Protein AF-A0A0N0L5R6-F1 (afdb_monomer)

Solvent-accessible surface area (backbone atoms only — not comparable to full-atom values): 7805 Å² total; per-residue (Å²): 129,92,75,72,92,75,82,74,52,64,82,76,33,47,25,49,58,90,38,44,67,58,47,41,55,60,27,52,76,40,97,69,61,37,75,35,34,42,33,38,37,30,50,44,77,46,65,34,54,93,81,33,62,54,41,16,40,40,29,38,55,62,61,80,62,42,66,30,92,91,40,70,44,29,24,38,35,50,44,45,38,41,30,30,61,48,61,73,57,50,65,96,65,53,71,68,39,45,31,41,38,46,47,58,28,28,39,60,84,64,48,78,43,72,52,92,57,94,65,82,37,57,30,32,44,37,37,42,36,39,32,65,56,91,54,57,83,36,51,43,77,112

pLDDT: mean 91.67, std 10.87, range [41.53, 98.44]

Nearest PDB structures (foldseek):
  3pgz-assembly1_A  TM=4.678E-01  e=4.672E-02  Bartonella henselae
  3udg-assembly2_C  TM=4.180E-01  e=5.982E-02  Deinococcus radiodurans R1 = ATCC 13939 = DSM 20539
  8uzt-assembly1_B  TM=4.530E-01  e=1.336E-01  Homo sapiens
  7c1o-assembly1_A  TM=5.760E-01  e=7.436E+00  Aquifex aeolicus VF5
  3r9w-assembly1_A  TM=5.857E-01  e=7.911E+00  Aquifex aeolicus

Foldseek 3Di:
DPPDDDDQPLLLAEEEPVCVVVVLVSQAP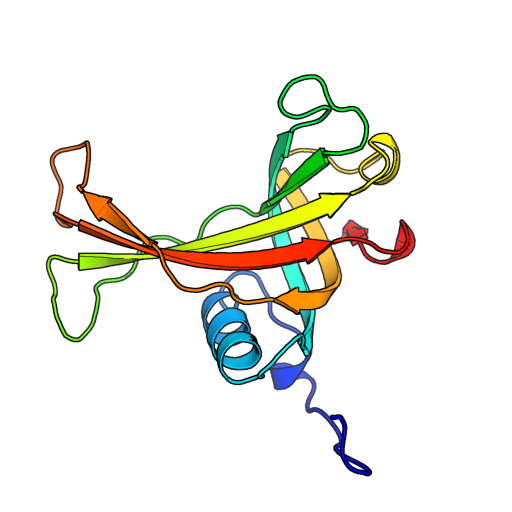DPFWDWHKYKAFWADWDACVVVNRQWIKTKGDKDDWDADPVHRLETEIEIEIETGGHSCLCPVPDGGFMKMATDIKHKDQWDKDADPDDDSHGIYGYTYIYDYDPDSVRMDTD

Secondary structure (DSSP, 8-state):
---S-----HHHHEE-GGGHHHHHHHHHTSSS-EEEEEEEEEEEEE-SGGG-TT-EEEEEPPPPPEEETTEEEEEEEEEEEEEESSGGGGTT--TT-EEEEEEEEE-PPPEEEE-SSSSS-SEEEEEEEEEE-SSGGGEEE-

Sequence (142 aa):
MFERNTTVAWNQFYFDHARQMAAHYTVSHCTNQYPIAIQGRVGKITRAIKDDPTRNVLNLQKLKASANPNEATDGISLEVSVWAAKANWFDGVNEGDEVVVFGLWKAPAPTQTKSTKEGYFKTYTNRRLNLTLAVKSQITKV

Radius of gyration: 15.82 Å; Cα contacts (8 Å, |Δi|>4): 302; chains: 1; bounding b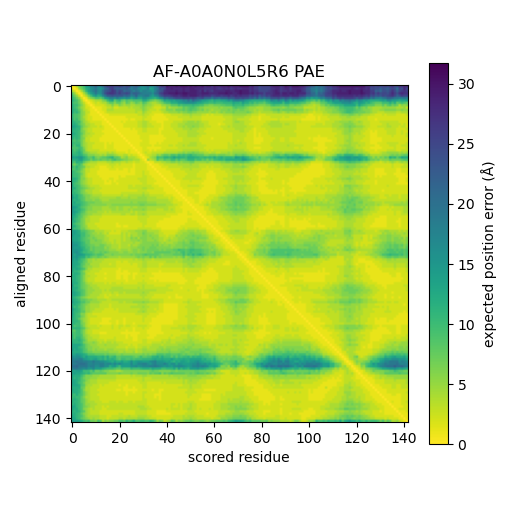ox: 43×33×40 Å

Mean predicted aligned error: 4.84 Å

Structure (mmCIF, N/CA/C/O backbone):
data_AF-A0A0N0L5R6-F1
#
_entry.id   AF-A0A0N0L5R6-F1
#
loop_
_atom_site.group_PDB
_atom_site.id
_atom_site.type_symbol
_atom_site.label_atom_id
_atom_site.label_alt_id
_atom_site.label_comp_id
_atom_site.label_asym_id
_atom_site.label_entity_id
_atom_site.label_seq_id
_atom_site.pdbx_PDB_ins_code
_atom_site.Cartn_x
_atom_site.Cartn_y
_atom_site.Cartn_z
_atom_site.occupancy
_atom_site.B_iso_or_equiv
_atom_site.auth_seq_id
_atom_site.auth_comp_id
_atom_site.auth_asym_id
_atom_site.auth_atom_id
_atom_site.pdbx_PDB_model_num
ATOM 1 N N . MET A 1 1 ? -18.990 -2.471 -12.118 1.00 42.09 1 MET A N 1
ATOM 2 C CA . MET A 1 1 ? -20.127 -3.387 -11.908 1.00 42.09 1 MET A CA 1
ATOM 3 C C . MET A 1 1 ? -19.547 -4.787 -12.025 1.00 42.09 1 MET A C 1
ATOM 5 O O . MET A 1 1 ? -18.888 -5.031 -13.024 1.00 42.09 1 MET A O 1
ATOM 9 N N . PHE A 1 2 ? -19.656 -5.650 -11.007 1.00 44.91 2 PHE A N 1
ATOM 10 C CA . PHE A 1 2 ? -19.351 -7.076 -11.197 1.00 44.91 2 PHE A CA 1
ATOM 11 C C . PHE A 1 2 ? -20.523 -7.670 -11.968 1.00 44.91 2 PHE A C 1
ATOM 13 O O . PHE A 1 2 ? -21.500 -8.128 -11.381 1.00 44.91 2 PHE A O 1
ATOM 20 N N . GLU A 1 3 ? -20.489 -7.541 -13.288 1.00 41.78 3 GLU A N 1
ATOM 21 C CA . GLU A 1 3 ? -21.448 -8.218 -14.147 1.00 41.78 3 GLU A CA 1
ATOM 22 C C . GLU A 1 3 ? -21.100 -9.711 -14.168 1.00 41.78 3 GLU A C 1
ATOM 24 O O . GLU A 1 3 ? -20.103 -10.106 -14.752 1.00 41.78 3 GLU A O 1
ATOM 29 N N . ARG A 1 4 ? -21.939 -10.516 -13.498 1.00 41.53 4 ARG A N 1
ATOM 30 C CA . ARG A 1 4 ? -22.161 -11.963 -13.702 1.00 41.53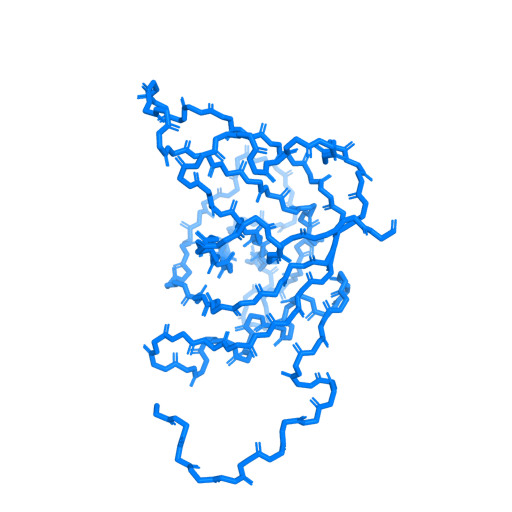 4 ARG A CA 1
ATOM 31 C C . ARG A 1 4 ? -20.920 -12.888 -13.702 1.00 41.53 4 ARG A C 1
ATOM 33 O O . ARG A 1 4 ? -20.141 -12.919 -14.642 1.00 41.53 4 ARG A O 1
ATOM 40 N N . ASN A 1 5 ? -20.847 -13.782 -12.708 1.00 51.25 5 ASN A N 1
ATOM 41 C CA . ASN A 1 5 ? -20.092 -15.053 -12.751 1.00 51.25 5 ASN A CA 1
ATOM 42 C C . ASN A 1 5 ? -18.622 -14.991 -13.220 1.00 51.25 5 ASN A C 1
ATOM 44 O O . ASN A 1 5 ? -18.116 -15.932 -13.829 1.00 51.25 5 ASN A O 1
ATOM 48 N N . THR A 1 6 ? -17.900 -13.914 -12.924 1.00 61.00 6 THR A N 1
ATOM 49 C CA . THR A 1 6 ? -16.471 -13.850 -13.239 1.00 61.00 6 THR A CA 1
ATOM 50 C C . THR A 1 6 ? -15.672 -14.532 -12.129 1.00 61.00 6 THR A C 1
ATOM 52 O O . THR A 1 6 ? -15.456 -13.957 -11.063 1.00 61.00 6 THR A O 1
ATOM 55 N N . THR A 1 7 ? -15.235 -15.771 -12.357 1.00 70.94 7 THR A N 1
ATOM 56 C CA . THR A 1 7 ? -14.193 -16.395 -11.532 1.00 70.94 7 THR A CA 1
ATOM 57 C C . THR A 1 7 ? -12.913 -15.583 -11.706 1.00 70.94 7 THR A C 1
ATOM 59 O O . THR A 1 7 ? -12.319 -15.586 -12.782 1.00 70.94 7 THR A O 1
ATOM 62 N N . VAL A 1 8 ? -12.493 -14.859 -10.668 1.00 74.00 8 VAL A N 1
ATOM 63 C CA . VAL A 1 8 ? -11.213 -14.140 -10.678 1.00 74.00 8 VAL A CA 1
ATOM 64 C C . VAL A 1 8 ? -10.117 -15.145 -10.355 1.00 74.00 8 VAL A C 1
ATOM 66 O O . VAL A 1 8 ? -10.123 -15.756 -9.286 1.00 74.00 8 VAL A O 1
ATOM 69 N N . ALA A 1 9 ? -9.181 -15.343 -11.282 1.00 83.62 9 ALA A N 1
ATOM 70 C CA . ALA A 1 9 ? -8.043 -16.218 -11.038 1.00 83.62 9 ALA A CA 1
ATOM 71 C C . ALA A 1 9 ? -7.204 -15.685 -9.864 1.00 83.62 9 ALA A C 1
ATOM 73 O O . ALA A 1 9 ? -7.082 -14.474 -9.671 1.00 83.62 9 ALA A O 1
ATOM 74 N N . TRP A 1 10 ? -6.582 -16.579 -9.088 1.00 85.62 10 TRP A N 1
ATOM 75 C CA . TRP A 1 10 ? -5.813 -16.184 -7.898 1.00 85.62 10 TRP A CA 1
ATOM 76 C C . TRP A 1 10 ? -4.741 -15.132 -8.210 1.00 85.62 10 TRP A C 1
ATOM 78 O O . TRP A 1 10 ? -4.575 -14.165 -7.475 1.00 85.62 10 TRP A O 1
ATOM 88 N N . ASN A 1 11 ? -4.069 -15.255 -9.355 1.00 85.38 11 ASN A N 1
ATOM 89 C CA . ASN A 1 11 ? -3.050 -14.310 -9.813 1.00 85.38 11 ASN A CA 1
ATOM 90 C C . ASN A 1 11 ? -3.598 -12.926 -10.226 1.00 85.38 11 ASN A C 1
ATOM 92 O O . ASN A 1 11 ? -2.796 -12.013 -10.414 1.00 85.38 11 ASN A O 1
ATOM 96 N N . GLN A 1 12 ? -4.913 -12.775 -10.383 1.00 85.69 12 GLN A N 1
ATOM 97 C CA . GLN A 1 12 ? -5.614 -11.515 -10.653 1.00 85.69 12 GLN A CA 1
ATOM 98 C C . GLN A 1 12 ? -6.278 -10.936 -9.394 1.00 85.69 12 GLN A C 1
ATOM 100 O O . GLN A 1 12 ? -6.719 -9.787 -9.409 1.00 85.69 12 GLN A O 1
ATOM 105 N N . PHE A 1 13 ? -6.346 -11.722 -8.316 1.00 92.81 13 PHE A N 1
ATOM 106 C CA . PHE A 1 13 ? -6.883 -11.313 -7.021 1.00 92.81 13 PHE A CA 1
ATOM 107 C C . PHE A 1 13 ? -5.782 -10.990 -6.007 1.00 92.81 13 PHE A C 1
ATOM 109 O O . PHE A 1 13 ? -5.883 -9.995 -5.300 1.00 92.81 13 PHE A O 1
ATOM 116 N N . TYR A 1 14 ? -4.735 -11.810 -5.928 1.00 96.56 14 TYR A N 1
ATOM 117 C CA . TYR A 1 14 ? -3.660 -11.695 -4.949 1.00 96.56 14 TYR A CA 1
ATOM 118 C C . TYR A 1 14 ? -2.337 -11.291 -5.614 1.00 96.56 14 TYR A C 1
ATOM 120 O O . TYR A 1 14 ? -1.901 -11.876 -6.616 1.00 96.56 14 TYR A O 1
ATOM 128 N N . PHE A 1 15 ? -1.682 -10.294 -5.020 1.00 97.31 15 PHE A N 1
ATOM 129 C CA . PHE A 1 15 ? -0.427 -9.726 -5.496 1.00 97.31 15 PHE A CA 1
ATOM 130 C C . PHE A 1 15 ? 0.576 -9.623 -4.350 1.00 97.31 15 PHE A C 1
ATOM 132 O O . PHE A 1 15 ? 0.359 -8.887 -3.389 1.00 97.31 15 PHE A O 1
ATOM 139 N N . ASP A 1 16 ? 1.691 -10.339 -4.473 1.00 95.69 16 ASP A N 1
ATOM 140 C CA . ASP A 1 16 ? 2.851 -10.165 -3.602 1.00 95.69 16 ASP A CA 1
ATOM 141 C C . ASP A 1 16 ? 3.541 -8.804 -3.819 1.00 95.69 16 ASP A C 1
ATOM 143 O O . ASP A 1 16 ? 3.169 -8.022 -4.703 1.00 95.69 16 ASP A O 1
ATOM 147 N N . HIS A 1 17 ? 4.577 -8.525 -3.022 1.00 93.31 17 HIS A N 1
ATOM 148 C CA . HIS A 1 17 ? 5.323 -7.272 -3.102 1.00 93.31 17 HIS A CA 1
ATOM 149 C C . HIS A 1 17 ? 5.861 -6.989 -4.516 1.00 93.31 17 HIS A C 1
ATOM 151 O O . HIS A 1 17 ? 5.670 -5.888 -5.030 1.00 93.31 17 HIS A O 1
ATOM 157 N N . ALA A 1 18 ? 6.467 -7.978 -5.181 1.00 93.19 18 ALA A N 1
ATOM 158 C CA . ALA A 1 18 ? 7.046 -7.808 -6.515 1.00 93.19 18 ALA A CA 1
ATOM 159 C C . ALA A 1 18 ? 5.975 -7.544 -7.586 1.00 93.19 18 ALA A C 1
ATOM 161 O O . ALA A 1 18 ? 6.236 -6.877 -8.590 1.00 93.19 18 ALA A O 1
ATOM 162 N N . ARG A 1 19 ? 4.749 -8.025 -7.362 1.00 95.12 19 ARG A N 1
ATOM 163 C CA . ARG A 1 19 ? 3.617 -7.890 -8.285 1.00 95.12 19 ARG A CA 1
ATOM 164 C C . ARG A 1 19 ? 2.723 -6.678 -8.002 1.00 95.12 19 ARG A C 1
ATOM 166 O O . ARG A 1 19 ? 1.717 -6.504 -8.691 1.00 95.12 19 ARG A O 1
ATOM 173 N N . GLN A 1 20 ? 3.092 -5.779 -7.086 1.00 95.12 20 GLN A N 1
ATOM 174 C CA . GLN A 1 20 ? 2.302 -4.573 -6.786 1.00 95.12 20 GLN A CA 1
ATOM 175 C C . GLN A 1 20 ? 2.093 -3.656 -8.007 1.00 95.12 20 GLN A C 1
ATOM 177 O O . GLN A 1 20 ? 1.043 -3.027 -8.132 1.00 95.12 20 GLN A O 1
ATOM 182 N N . MET A 1 21 ? 3.028 -3.609 -8.964 1.00 94.62 21 MET A N 1
ATOM 183 C CA . MET A 1 21 ? 2.810 -2.851 -10.207 1.00 94.62 21 MET A CA 1
ATOM 184 C C . MET A 1 21 ? 1.728 -3.485 -11.101 1.00 94.62 21 MET A C 1
ATOM 186 O O . MET A 1 21 ? 0.939 -2.769 -11.720 1.00 94.62 21 MET A O 1
ATOM 190 N N . ALA A 1 22 ? 1.634 -4.818 -11.125 1.00 94.38 22 ALA A N 1
ATOM 191 C CA . ALA A 1 22 ? 0.546 -5.524 -11.803 1.00 94.38 22 ALA A CA 1
ATOM 192 C C . ALA A 1 22 ? -0.797 -5.322 -11.077 1.00 94.38 22 ALA A C 1
ATOM 194 O O . ALA A 1 22 ? -1.832 -5.175 -11.730 1.00 94.38 22 ALA A O 1
ATOM 195 N N . ALA A 1 23 ? -0.775 -5.228 -9.742 1.00 95.75 23 ALA A N 1
ATOM 196 C CA . ALA A 1 23 ? -1.942 -4.834 -8.955 1.00 95.75 23 ALA A CA 1
ATOM 197 C C . ALA A 1 23 ? -2.433 -3.441 -9.374 1.00 95.75 23 ALA A C 1
ATOM 199 O O . ALA A 1 23 ? -3.615 -3.263 -9.659 1.00 95.75 23 ALA A O 1
ATOM 200 N N . HIS A 1 24 ? -1.519 -2.468 -9.502 1.00 95.62 24 HIS A N 1
ATOM 201 C CA . HIS A 1 24 ? -1.869 -1.122 -9.957 1.00 95.62 24 HIS A CA 1
ATOM 202 C C . HIS A 1 24 ? -2.502 -1.150 -11.345 1.00 95.62 24 HIS A C 1
ATOM 204 O O . HIS A 1 24 ? -3.551 -0.545 -11.534 1.00 95.62 24 HIS A O 1
ATOM 210 N N . TYR A 1 25 ? -1.889 -1.858 -12.301 1.00 93.25 25 TYR A N 1
ATOM 211 C CA . TYR A 1 25 ? -2.452 -2.017 -13.643 1.00 93.25 25 TYR A CA 1
ATOM 212 C C . TYR A 1 25 ? -3.879 -2.581 -13.584 1.00 93.25 25 TYR A C 1
ATOM 214 O O . TYR A 1 25 ? -4.784 -2.021 -14.190 1.00 93.25 25 TYR A O 1
ATOM 222 N N . THR A 1 26 ? -4.111 -3.629 -12.794 1.00 92.50 26 THR A N 1
ATOM 223 C CA . THR A 1 26 ? -5.441 -4.246 -12.654 1.00 92.50 26 THR A CA 1
ATOM 224 C C . THR A 1 26 ? -6.476 -3.253 -12.112 1.00 92.50 26 THR A C 1
ATOM 226 O O . THR A 1 26 ? -7.558 -3.100 -12.677 1.00 92.50 26 THR A O 1
ATOM 229 N N . VAL A 1 27 ? -6.134 -2.520 -11.048 1.00 94.56 27 VAL A N 1
ATOM 230 C CA . VAL A 1 27 ? -7.047 -1.556 -10.414 1.00 94.56 27 VAL A CA 1
ATOM 231 C C . VAL A 1 27 ? -7.280 -0.327 -11.299 1.00 94.56 27 VAL A C 1
ATOM 233 O O . VAL A 1 27 ? -8.400 0.173 -11.348 1.00 94.56 27 VAL A O 1
ATOM 236 N N . SER A 1 28 ? -6.264 0.159 -12.022 1.00 93.69 28 SER A N 1
ATOM 237 C CA . SER A 1 28 ? -6.371 1.369 -12.853 1.00 93.69 28 SER A CA 1
ATOM 238 C C . SER A 1 28 ? -7.249 1.197 -14.090 1.00 93.69 28 SER A C 1
ATOM 240 O O . SER A 1 28 ? -7.698 2.190 -14.651 1.00 93.69 28 SER A O 1
ATOM 242 N N . HIS A 1 29 ? -7.493 -0.042 -14.521 1.00 90.25 29 HIS A N 1
ATOM 243 C CA . HIS A 1 29 ? -8.412 -0.347 -15.624 1.00 90.25 29 HIS A CA 1
ATOM 244 C C . HIS A 1 29 ? -9.865 -0.515 -15.151 1.00 90.25 29 HIS A C 1
ATOM 246 O O . HIS A 1 29 ? -10.752 -0.787 -15.956 1.00 90.25 29 HIS A O 1
ATOM 252 N N . CYS A 1 30 ? -10.130 -0.325 -13.855 1.00 85.38 30 CYS A N 1
ATOM 253 C CA . CYS A 1 30 ? -11.472 -0.332 -13.287 1.00 85.38 30 CYS A CA 1
ATOM 254 C C . CYS A 1 30 ? -11.944 1.100 -13.009 1.00 85.38 30 CYS A C 1
ATOM 256 O O . CYS A 1 30 ? -11.217 1.906 -12.438 1.00 85.38 30 CYS A O 1
ATOM 258 N N . THR A 1 31 ? -13.198 1.412 -13.346 1.00 76.88 31 THR A N 1
ATOM 259 C CA . THR A 1 31 ? -13.738 2.785 -13.272 1.00 76.88 31 THR A CA 1
ATOM 260 C C . THR A 1 31 ? -13.805 3.349 -11.848 1.00 76.88 31 THR A C 1
ATOM 262 O O . THR A 1 31 ? -13.724 4.557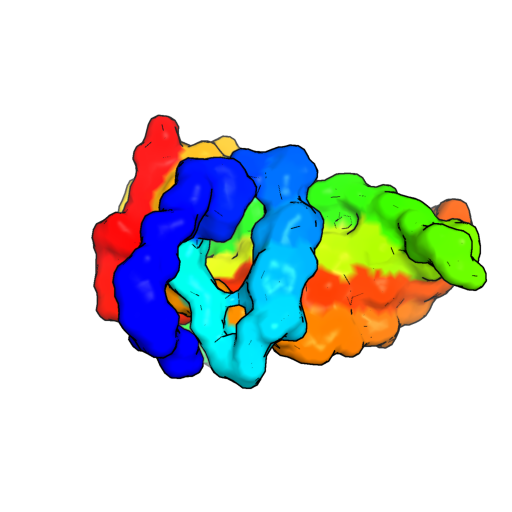 -11.666 1.00 76.88 31 THR A O 1
ATOM 265 N N . ASN A 1 32 ? -13.960 2.486 -10.835 1.00 83.81 32 ASN A N 1
ATOM 266 C CA . ASN A 1 32 ? -14.203 2.903 -9.451 1.00 83.81 32 ASN A CA 1
ATOM 267 C C . ASN A 1 32 ? -13.216 2.271 -8.466 1.00 83.81 32 ASN A C 1
ATOM 269 O O . ASN A 1 32 ? -12.297 2.928 -7.986 1.00 83.81 32 ASN A O 1
ATOM 273 N N . GLN A 1 33 ? -13.466 1.016 -8.094 1.00 90.69 33 GLN A N 1
ATOM 274 C CA . GLN A 1 33 ? -12.688 0.263 -7.114 1.00 90.69 33 GLN A CA 1
ATOM 275 C C . GLN A 1 33 ? -12.629 -1.198 -7.551 1.00 90.69 33 GLN A C 1
ATOM 277 O O . GLN A 1 33 ? -13.558 -1.667 -8.215 1.00 90.69 33 GLN A O 1
ATOM 282 N N . TYR A 1 34 ? -11.581 -1.914 -7.150 1.00 92.19 34 TYR A N 1
ATOM 283 C CA . TYR A 1 34 ? -11.409 -3.323 -7.491 1.00 92.19 34 TYR A CA 1
ATOM 284 C C . TYR A 1 34 ? -10.972 -4.151 -6.262 1.00 92.19 34 TYR A C 1
ATOM 286 O O . TYR A 1 34 ? -10.067 -3.718 -5.541 1.00 92.19 34 TYR A O 1
ATOM 294 N N . PRO A 1 35 ? -11.632 -5.291 -5.966 1.00 93.50 35 PRO A N 1
ATOM 295 C CA . PRO A 1 35 ? -11.358 -6.137 -4.818 1.00 93.50 35 PRO A CA 1
ATOM 296 C C . PRO A 1 35 ? -10.137 -7.009 -5.089 1.00 93.50 35 PRO A C 1
ATOM 298 O O . PRO A 1 35 ? -10.203 -7.953 -5.872 1.00 93.50 35 PRO A O 1
ATOM 301 N N . ILE A 1 36 ? -9.031 -6.698 -4.421 1.00 96.31 36 ILE A N 1
ATOM 302 C CA . ILE A 1 36 ? -7.791 -7.478 -4.490 1.00 96.31 36 ILE A CA 1
ATOM 303 C C . ILE A 1 36 ? -7.149 -7.564 -3.109 1.00 96.31 36 ILE A C 1
ATOM 305 O O . ILE A 1 36 ? -7.428 -6.754 -2.218 1.00 96.31 36 ILE A O 1
ATOM 309 N N . ALA A 1 37 ? -6.271 -8.545 -2.950 1.00 97.69 37 ALA A N 1
ATOM 310 C CA . ALA A 1 37 ? -5.359 -8.675 -1.833 1.00 97.69 37 ALA A CA 1
ATOM 311 C C . ALA A 1 37 ? -3.948 -8.265 -2.273 1.00 97.69 37 ALA A C 1
ATOM 313 O O . ALA A 1 37 ? -3.434 -8.749 -3.282 1.00 97.69 37 ALA A O 1
ATOM 314 N N . ILE A 1 38 ? -3.318 -7.378 -1.509 1.00 98.25 38 ILE A N 1
ATOM 315 C CA . ILE A 1 38 ? -1.930 -6.970 -1.716 1.00 98.25 38 ILE A CA 1
ATOM 316 C C . ILE A 1 38 ? -1.130 -7.362 -0.483 1.00 98.25 38 ILE A C 1
ATOM 318 O O . ILE A 1 38 ? -1.456 -6.943 0.628 1.00 98.25 38 ILE A O 1
ATOM 322 N N . GLN A 1 39 ? -0.073 -8.138 -0.690 1.00 98.00 39 GLN A N 1
ATOM 323 C CA . GLN A 1 39 ? 0.943 -8.385 0.318 1.00 98.00 39 GLN A CA 1
ATOM 324 C C . GLN A 1 39 ? 2.083 -7.379 0.178 1.00 98.00 39 GLN A C 1
ATOM 326 O O . GLN A 1 39 ? 2.469 -6.960 -0.920 1.00 98.00 39 GLN A O 1
ATOM 331 N N . GLY A 1 40 ? 2.654 -6.998 1.309 1.00 97.56 40 GLY A N 1
ATOM 332 C CA . GLY A 1 40 ? 3.917 -6.290 1.325 1.00 97.56 40 GLY A CA 1
ATOM 333 C C . GLY A 1 40 ? 4.393 -5.989 2.728 1.00 97.56 40 GLY A C 1
ATOM 334 O O . GLY A 1 40 ? 3.678 -6.153 3.715 1.00 97.56 40 GLY A O 1
ATOM 335 N N . ARG A 1 41 ? 5.632 -5.518 2.796 1.00 98.12 41 ARG A N 1
ATOM 336 C CA . ARG A 1 41 ? 6.240 -5.092 4.046 1.00 98.12 41 ARG A CA 1
ATOM 337 C C . ARG A 1 41 ? 5.789 -3.682 4.398 1.00 98.12 41 ARG A C 1
ATOM 339 O O . ARG A 1 41 ? 5.747 -2.816 3.526 1.00 98.12 41 ARG A O 1
ATOM 346 N N . VAL A 1 42 ? 5.484 -3.430 5.662 1.00 98.31 42 VAL A N 1
ATOM 347 C CA . VAL A 1 42 ? 5.136 -2.102 6.164 1.00 98.31 42 VAL A CA 1
ATOM 348 C C . VAL A 1 42 ? 6.363 -1.201 6.084 1.00 98.31 42 VAL A C 1
ATOM 350 O O . VAL A 1 42 ? 7.427 -1.524 6.609 1.00 98.31 42 VAL A O 1
ATOM 353 N N . GLY A 1 43 ? 6.223 -0.071 5.399 1.00 98.06 43 GLY A N 1
ATOM 354 C CA . GLY A 1 43 ? 7.270 0.938 5.276 1.00 98.06 43 GLY A CA 1
ATOM 355 C C . GLY A 1 43 ? 7.144 2.040 6.318 1.00 98.06 43 GLY A C 1
ATOM 356 O O . GLY A 1 43 ? 8.138 2.402 6.932 1.00 98.06 43 GLY A O 1
ATOM 357 N N . LYS A 1 44 ? 5.936 2.584 6.503 1.00 98.19 44 LYS A N 1
ATOM 358 C CA . LYS A 1 44 ? 5.687 3.661 7.468 1.00 98.19 44 LYS A CA 1
ATOM 359 C C . LYS A 1 44 ? 4.255 3.643 7.976 1.00 98.19 44 LYS A C 1
ATOM 361 O O . LYS A 1 44 ? 3.333 3.514 7.170 1.00 98.19 44 LYS A O 1
ATOM 366 N N . ILE A 1 45 ? 4.063 3.884 9.270 1.00 97.94 45 ILE A N 1
ATOM 367 C CA . ILE A 1 45 ? 2.737 4.118 9.859 1.00 97.94 45 ILE A CA 1
ATOM 368 C C . ILE A 1 45 ? 2.660 5.569 10.333 1.00 97.94 45 ILE A C 1
ATOM 370 O O . ILE A 1 45 ? 3.501 6.040 11.088 1.00 97.94 45 ILE A O 1
ATOM 374 N N . THR A 1 46 ? 1.653 6.309 9.875 1.00 97.81 46 THR A N 1
ATOM 375 C CA . THR A 1 46 ? 1.403 7.692 10.303 1.00 97.81 46 THR A CA 1
ATOM 376 C C . THR A 1 46 ? -0.007 7.791 10.869 1.00 97.81 46 THR A C 1
ATOM 378 O O . THR A 1 46 ? -0.986 7.522 10.172 1.00 97.81 46 THR A O 1
ATOM 381 N N . ARG A 1 47 ? -0.106 8.161 12.146 1.00 97.00 47 ARG A N 1
ATOM 382 C CA . ARG A 1 47 ? -1.370 8.332 12.871 1.00 97.00 47 ARG A CA 1
ATOM 383 C C . ARG A 1 47 ? -1.705 9.817 12.988 1.00 97.00 47 ARG A C 1
ATOM 385 O O . ARG A 1 47 ? -0.790 10.635 12.985 1.00 97.00 47 ARG A O 1
ATOM 392 N N . ALA A 1 48 ? -2.993 10.130 13.094 1.00 96.00 48 ALA A N 1
ATOM 393 C CA . ALA A 1 48 ? -3.500 11.490 13.286 1.00 96.00 48 ALA A CA 1
ATOM 394 C C . ALA A 1 48 ? -2.904 12.532 12.310 1.00 96.00 48 ALA A C 1
ATOM 396 O O . ALA A 1 48 ? -2.330 13.542 12.716 1.00 96.00 48 ALA A O 1
ATOM 397 N N . ILE A 1 49 ? -2.979 12.271 10.999 1.00 96.06 49 ILE A N 1
ATOM 398 C CA . ILE A 1 49 ? -2.410 13.171 9.985 1.00 96.06 49 ILE A CA 1
ATOM 399 C C . ILE A 1 49 ? -3.076 14.546 10.074 1.00 96.06 49 ILE A C 1
ATOM 401 O O . ILE A 1 49 ? -4.292 14.647 9.922 1.00 96.06 49 ILE A O 1
ATOM 405 N N . LYS A 1 50 ? -2.262 15.604 10.212 1.00 94.56 50 LYS A N 1
ATOM 406 C CA . LYS A 1 50 ? -2.728 16.992 10.402 1.00 94.56 50 LYS A CA 1
ATOM 407 C C . LYS A 1 50 ? -3.675 17.123 11.605 1.00 94.56 50 LYS A C 1
ATOM 409 O O . LYS A 1 50 ? -4.707 17.775 11.496 1.00 94.56 50 LYS A O 1
ATOM 414 N N . ASP A 1 51 ? -3.339 16.439 12.697 1.00 94.38 51 ASP A N 1
ATOM 415 C CA . ASP A 1 51 ? -4.085 16.424 13.962 1.00 94.38 51 ASP A CA 1
ATOM 416 C C . ASP A 1 51 ? -5.518 15.861 13.859 1.00 94.38 51 ASP A C 1
ATOM 418 O O . ASP A 1 51 ? -6.319 16.007 14.778 1.00 94.38 51 ASP A O 1
ATOM 422 N N . ASP A 1 52 ? -5.845 15.163 12.763 1.00 96.56 52 ASP A N 1
ATOM 423 C CA . ASP A 1 52 ? -7.142 14.511 12.569 1.00 96.56 52 ASP A CA 1
ATOM 424 C C . ASP A 1 52 ? -7.076 13.028 12.985 1.00 96.56 52 ASP A C 1
ATOM 426 O O . ASP A 1 52 ? -6.516 12.209 12.242 1.00 96.56 52 ASP A O 1
ATOM 430 N N . PRO A 1 53 ? -7.678 12.626 14.125 1.00 94.19 53 PRO A N 1
ATOM 431 C CA . PRO A 1 53 ? -7.604 11.254 14.634 1.00 94.19 53 PRO A CA 1
ATOM 432 C C . PRO A 1 53 ? -8.266 10.219 13.710 1.00 94.19 53 PRO A C 1
ATOM 434 O O . PRO A 1 53 ? -8.011 9.019 13.847 1.00 94.19 53 PRO A O 1
ATOM 437 N N . THR A 1 54 ? -9.080 10.661 12.746 1.00 95.81 54 THR A N 1
ATOM 438 C CA . THR A 1 54 ? -9.730 9.798 11.752 1.00 95.81 54 THR A CA 1
ATOM 439 C C . THR A 1 54 ? -8.873 9.558 10.509 1.00 95.81 54 THR A C 1
ATOM 441 O O . THR A 1 54 ? -9.225 8.746 9.653 1.00 95.81 54 THR A O 1
ATOM 444 N N . ARG A 1 55 ? -7.716 10.221 10.393 1.00 97.12 55 ARG A N 1
ATOM 445 C CA . ARG A 1 55 ? -6.823 10.106 9.236 1.00 97.12 55 ARG A CA 1
ATOM 446 C C . ARG A 1 55 ? -5.528 9.426 9.625 1.00 97.12 55 ARG A C 1
ATOM 448 O O . ARG A 1 55 ? -4.527 10.059 9.950 1.00 97.12 55 ARG A O 1
ATOM 455 N N . ASN A 1 56 ? -5.553 8.103 9.542 1.00 98.06 56 ASN A N 1
ATOM 456 C CA . ASN A 1 56 ? -4.398 7.251 9.790 1.00 98.06 56 ASN A CA 1
ATOM 457 C C . ASN A 1 56 ? -4.035 6.527 8.498 1.00 98.06 56 ASN A C 1
ATOM 459 O O . ASN A 1 56 ? -4.928 6.085 7.774 1.00 98.06 56 ASN A O 1
ATOM 463 N N . VAL A 1 57 ? -2.744 6.392 8.210 1.00 98.25 57 VAL A N 1
ATOM 464 C CA . VAL A 1 57 ? -2.263 5.700 7.013 1.00 98.25 57 VAL A CA 1
ATOM 465 C C . VAL A 1 57 ? -1.097 4.780 7.343 1.00 98.25 57 VAL A C 1
ATOM 467 O O . VAL A 1 57 ? -0.181 5.142 8.081 1.00 98.25 57 VAL A O 1
ATOM 470 N N . LEU A 1 58 ? -1.126 3.598 6.750 1.00 98.38 58 LEU A N 1
ATOM 471 C CA . LEU A 1 58 ? -0.024 2.660 6.673 1.00 98.38 58 LEU A CA 1
ATOM 472 C C . LEU A 1 58 ? 0.418 2.596 5.212 1.00 98.38 58 LEU A C 1
ATOM 474 O O . LEU A 1 58 ? -0.379 2.290 4.329 1.00 98.38 58 LEU A O 1
ATOM 478 N N . ASN A 1 59 ? 1.685 2.895 4.952 1.00 98.44 59 ASN A N 1
ATOM 479 C CA . ASN A 1 59 ? 2.283 2.765 3.630 1.00 98.44 59 ASN A CA 1
ATOM 480 C C . ASN A 1 59 ? 3.155 1.517 3.590 1.00 98.44 59 ASN A C 1
ATOM 482 O O . ASN A 1 59 ? 3.978 1.312 4.487 1.00 98.44 59 ASN A O 1
ATOM 486 N N . LEU A 1 60 ? 3.009 0.710 2.542 1.00 98.19 60 LEU A N 1
ATOM 487 C CA . LEU A 1 60 ? 3.934 -0.390 2.284 1.00 98.19 60 LEU A CA 1
ATOM 488 C C . LEU A 1 60 ? 5.272 0.153 1.766 1.00 98.19 60 LEU A C 1
ATOM 490 O O . LEU A 1 60 ? 5.361 1.276 1.258 1.00 98.19 60 LEU A O 1
ATOM 494 N N . GLN A 1 61 ? 6.326 -0.645 1.908 1.00 96.81 61 GLN A N 1
ATOM 495 C CA . GLN A 1 61 ? 7.629 -0.348 1.333 1.00 96.81 61 GLN A CA 1
ATOM 496 C C . GLN A 1 61 ? 7.490 -0.157 -0.177 1.00 96.81 61 GLN A C 1
ATOM 498 O O . GLN A 1 61 ? 6.826 -0.934 -0.863 1.00 96.81 61 GLN A O 1
ATOM 503 N N . LYS A 1 62 ? 8.106 0.910 -0.689 1.00 91.88 62 LYS A N 1
ATOM 504 C CA . LYS A 1 62 ? 8.046 1.243 -2.111 1.00 91.88 62 LYS A CA 1
ATOM 505 C C . LYS A 1 62 ? 8.884 0.257 -2.909 1.00 91.88 62 LYS A C 1
ATOM 507 O O . LYS A 1 62 ? 10.009 -0.061 -2.527 1.00 91.88 62 LYS A O 1
ATOM 512 N N . LEU A 1 63 ? 8.361 -0.144 -4.062 1.00 89.69 63 LEU A N 1
ATOM 513 C CA . LEU A 1 63 ? 9.176 -0.778 -5.088 1.00 89.69 63 LEU A CA 1
ATOM 514 C C . LEU A 1 63 ? 10.261 0.189 -5.569 1.00 89.69 63 LEU A C 1
ATOM 516 O O . LEU A 1 63 ? 10.062 1.408 -5.600 1.00 89.69 63 LEU A O 1
ATOM 520 N N . LYS A 1 64 ? 11.407 -0.362 -5.982 1.00 89.00 64 LYS A N 1
ATOM 521 C CA . LYS A 1 64 ? 12.412 0.419 -6.709 1.00 89.00 64 LYS A CA 1
ATOM 522 C C . LYS A 1 64 ? 11.757 1.005 -7.958 1.00 89.00 64 LYS A C 1
ATOM 524 O O . LYS A 1 64 ? 11.037 0.299 -8.662 1.00 89.00 64 LYS A O 1
ATOM 529 N N . ALA A 1 65 ? 12.010 2.286 -8.216 1.00 90.44 65 ALA A N 1
ATOM 530 C CA . ALA A 1 65 ? 11.501 2.925 -9.417 1.00 90.44 65 ALA A CA 1
ATOM 531 C C . ALA A 1 65 ? 12.077 2.235 -10.661 1.00 90.44 65 ALA A C 1
ATOM 533 O O . ALA A 1 65 ? 13.268 1.914 -10.700 1.00 90.44 65 ALA A O 1
ATOM 534 N N . SER A 1 66 ? 11.235 2.014 -11.664 1.00 91.00 66 SER A N 1
ATOM 535 C CA . SER A 1 66 ? 11.637 1.468 -12.961 1.00 91.00 66 SER A CA 1
ATOM 536 C C . SER A 1 66 ? 11.594 2.560 -14.020 1.00 91.00 66 SER A C 1
ATOM 538 O O . SER A 1 66 ? 10.786 3.478 -13.915 1.00 91.00 66 SER A O 1
ATOM 540 N N . ALA A 1 67 ? 12.416 2.459 -15.061 1.00 91.75 67 ALA A N 1
ATOM 541 C CA . ALA A 1 67 ? 12.367 3.424 -16.154 1.00 91.75 67 ALA A CA 1
ATOM 542 C C . ALA A 1 67 ? 11.007 3.386 -16.863 1.00 91.75 67 ALA A C 1
ATOM 544 O O . ALA A 1 67 ? 10.425 2.314 -17.060 1.00 91.75 67 ALA A O 1
ATOM 545 N N . ASN A 1 68 ? 10.500 4.556 -17.237 1.00 88.94 68 ASN A N 1
ATOM 546 C CA . ASN A 1 68 ? 9.354 4.665 -18.117 1.00 88.94 68 ASN A CA 1
ATOM 547 C C . ASN A 1 68 ? 9.770 4.195 -19.525 1.00 88.94 68 ASN A C 1
ATOM 549 O O . ASN A 1 68 ? 10.741 4.722 -20.072 1.00 88.94 68 ASN A O 1
ATOM 553 N N . PRO A 1 69 ? 9.062 3.223 -20.133 1.00 88.19 69 PRO A N 1
ATOM 554 C CA . PRO A 1 69 ? 9.414 2.709 -21.458 1.00 88.19 69 PRO A CA 1
ATOM 555 C C . PRO A 1 69 ? 9.423 3.774 -22.561 1.00 88.19 69 PRO A C 1
ATOM 557 O O . PRO A 1 69 ? 10.144 3.624 -23.542 1.00 88.19 69 PRO A O 1
ATOM 560 N N . ASN A 1 70 ? 8.635 4.841 -22.397 1.00 90.19 70 ASN A N 1
ATOM 561 C CA . ASN A 1 70 ? 8.503 5.909 -23.387 1.00 90.19 70 ASN A CA 1
ATOM 562 C C . ASN A 1 70 ? 9.462 7.084 -23.128 1.00 90.19 70 ASN A C 1
ATOM 564 O O . ASN A 1 70 ? 9.729 7.867 -24.033 1.00 90.19 70 ASN A O 1
ATOM 568 N N . GLU A 1 71 ? 9.975 7.217 -21.902 1.00 91.12 71 GLU A N 1
ATOM 569 C CA . GLU A 1 71 ? 10.879 8.294 -21.496 1.00 91.12 71 GLU A CA 1
ATOM 570 C C . GLU A 1 71 ? 11.863 7.762 -20.447 1.00 91.12 71 GLU A C 1
ATOM 572 O O . GLU A 1 71 ? 11.584 7.764 -19.254 1.00 91.12 71 GLU A O 1
ATOM 577 N N . ALA A 1 72 ? 13.044 7.306 -20.871 1.00 88.31 72 ALA A N 1
ATOM 578 C CA . ALA A 1 72 ? 13.997 6.645 -19.972 1.00 88.31 72 ALA A CA 1
ATOM 579 C C . ALA A 1 72 ? 14.467 7.525 -18.792 1.00 88.31 72 ALA A C 1
ATOM 581 O O . ALA A 1 72 ? 14.896 7.003 -17.764 1.00 88.31 72 ALA A O 1
ATOM 582 N N . THR A 1 73 ? 14.370 8.853 -18.918 1.00 91.25 73 THR A N 1
ATOM 583 C CA . THR A 1 73 ? 14.678 9.813 -17.847 1.00 91.25 73 THR A CA 1
ATOM 584 C C . THR A 1 73 ? 13.539 10.019 -16.847 1.00 91.25 73 THR A C 1
ATOM 586 O O . THR A 1 73 ? 13.739 10.722 -15.854 1.00 91.25 73 THR A O 1
ATOM 589 N N . ASP A 1 74 ? 12.375 9.413 -17.073 1.00 91.75 74 ASP A N 1
ATOM 590 C CA . ASP A 1 74 ? 11.240 9.406 -16.156 1.00 91.75 74 ASP A CA 1
ATOM 591 C C . ASP A 1 74 ? 11.180 8.078 -15.386 1.00 91.75 74 ASP A C 1
ATOM 593 O O . ASP A 1 74 ? 11.133 6.991 -15.963 1.00 91.75 74 ASP A O 1
ATOM 597 N N . GLY A 1 75 ? 11.199 8.159 -14.057 1.00 93.44 75 GLY A N 1
ATOM 598 C CA . GLY A 1 75 ? 11.082 7.002 -13.176 1.00 93.44 75 GLY A CA 1
ATOM 599 C C . GLY A 1 75 ? 9.627 6.725 -12.809 1.00 93.44 75 GLY A C 1
ATOM 600 O O . GLY A 1 75 ? 8.933 7.581 -12.271 1.00 93.44 75 GLY A O 1
ATOM 601 N N . ILE A 1 76 ? 9.153 5.502 -13.009 1.00 94.06 76 ILE A N 1
ATOM 602 C CA . ILE A 1 76 ? 7.837 5.066 -12.541 1.00 94.06 76 ILE A CA 1
ATOM 603 C C . ILE A 1 76 ? 7.975 4.542 -11.114 1.00 94.06 76 ILE A C 1
ATOM 605 O O . ILE A 1 76 ? 8.688 3.569 -10.867 1.00 94.06 76 ILE A O 1
ATOM 609 N N . SER A 1 77 ? 7.259 5.162 -10.178 1.00 94.00 77 SER A N 1
ATOM 610 C CA . SER A 1 77 ? 7.171 4.718 -8.785 1.00 94.00 77 SER A CA 1
ATOM 611 C C . SER A 1 77 ? 5.744 4.288 -8.440 1.00 94.00 77 SER A C 1
ATOM 613 O O . SER A 1 77 ? 4.785 4.688 -9.103 1.00 94.00 77 SER A O 1
ATOM 615 N N . LEU A 1 78 ? 5.599 3.466 -7.400 1.00 96.12 78 LEU A N 1
ATOM 616 C CA . LEU A 1 78 ? 4.306 3.074 -6.847 1.00 96.12 78 LEU A CA 1
ATOM 617 C C . LEU A 1 78 ? 4.326 3.215 -5.327 1.00 96.12 78 LEU A C 1
ATOM 619 O O . LEU A 1 78 ? 5.224 2.711 -4.653 1.00 96.12 78 LEU A O 1
ATOM 623 N N . GLU A 1 79 ? 3.306 3.877 -4.797 1.00 96.50 79 GLU A N 1
ATOM 624 C CA . GLU A 1 79 ? 3.019 3.943 -3.368 1.00 96.50 79 GLU A CA 1
ATOM 625 C C . GLU A 1 79 ? 1.720 3.191 -3.073 1.00 96.50 79 GLU A C 1
ATOM 627 O O . GLU A 1 79 ? 0.690 3.453 -3.693 1.00 96.50 79 GLU A O 1
ATOM 632 N N . VAL A 1 80 ? 1.773 2.239 -2.143 1.00 98.06 80 VAL A N 1
ATOM 633 C CA . VAL A 1 80 ? 0.600 1.485 -1.691 1.00 98.06 80 VAL A CA 1
ATOM 634 C C . VAL A 1 80 ? 0.237 1.970 -0.293 1.00 98.06 80 VAL A C 1
ATOM 636 O O . VAL A 1 80 ? 1.016 1.793 0.646 1.00 98.06 80 VAL A O 1
ATOM 639 N N . SER A 1 81 ? -0.935 2.587 -0.167 1.00 98.19 81 SER A N 1
ATOM 640 C CA . SER A 1 81 ? -1.411 3.256 1.042 1.00 98.19 81 SER A CA 1
ATOM 641 C C . SER A 1 81 ? -2.713 2.641 1.543 1.00 98.19 81 SER A C 1
ATOM 643 O O . SER A 1 81 ? -3.703 2.532 0.816 1.00 98.19 81 SER A O 1
ATOM 645 N N . VAL A 1 82 ? -2.731 2.306 2.827 1.00 98.44 82 VAL A N 1
ATOM 646 C CA . VAL A 1 82 ? -3.874 1.742 3.541 1.00 98.44 82 VAL A CA 1
ATOM 647 C C . VAL A 1 82 ? -4.326 2.748 4.584 1.00 98.44 82 VAL A C 1
ATOM 649 O O . VAL A 1 82 ? -3.592 3.061 5.515 1.00 98.44 82 VAL A O 1
ATOM 652 N N . TRP A 1 83 ? -5.528 3.277 4.423 1.00 98.31 83 TRP A N 1
ATOM 653 C CA . TRP A 1 83 ? -6.124 4.286 5.287 1.00 98.31 83 TRP A CA 1
ATOM 654 C C . TRP A 1 83 ? -7.043 3.646 6.321 1.00 98.31 83 TRP A C 1
ATOM 656 O O . TRP A 1 83 ? -7.753 2.690 6.019 1.00 98.31 83 TRP A O 1
ATOM 666 N N . ALA A 1 84 ? -7.077 4.204 7.528 1.00 98.06 84 ALA A N 1
ATOM 667 C CA . ALA A 1 84 ? -7.950 3.750 8.603 1.00 98.06 84 ALA A CA 1
ATOM 668 C C . ALA A 1 84 ? -8.574 4.928 9.357 1.00 98.06 84 ALA A C 1
ATOM 670 O O . ALA A 1 84 ? -7.877 5.861 9.765 1.00 98.06 84 ALA A O 1
ATOM 671 N N . ALA A 1 85 ? -9.881 4.824 9.616 1.00 97.19 85 ALA A N 1
ATOM 672 C CA . ALA A 1 85 ? -10.624 5.784 10.433 1.00 97.19 85 ALA A CA 1
ATOM 673 C C . ALA A 1 85 ? -10.285 5.693 11.931 1.00 97.19 85 ALA A C 1
ATOM 675 O O . ALA A 1 85 ? -10.574 6.616 12.686 1.00 97.19 85 ALA A O 1
ATOM 676 N N . LYS A 1 86 ? -9.696 4.578 12.380 1.00 96.69 86 LYS A N 1
ATOM 677 C CA . LYS A 1 86 ? -9.318 4.356 13.778 1.00 96.69 86 LYS A CA 1
ATOM 678 C C . LYS A 1 86 ? -7.855 3.940 13.861 1.00 96.69 86 LYS A C 1
ATOM 680 O O . LYS A 1 86 ? -7.454 2.961 13.236 1.00 96.69 86 LYS A O 1
ATOM 685 N N . ALA A 1 87 ? -7.068 4.659 14.659 1.00 94.88 87 ALA A N 1
ATOM 686 C CA . ALA A 1 87 ? -5.637 4.397 14.816 1.00 94.88 87 ALA A CA 1
ATOM 687 C C . ALA A 1 87 ? -5.340 2.983 15.351 1.00 94.88 87 ALA A C 1
ATOM 689 O O . ALA A 1 87 ? -4.363 2.361 14.934 1.00 94.88 87 ALA A O 1
ATOM 690 N N . ASN A 1 88 ? -6.221 2.464 16.214 1.00 96.06 88 ASN A N 1
ATOM 691 C CA . ASN A 1 88 ? -6.094 1.145 16.839 1.00 96.06 88 ASN A CA 1
ATOM 692 C C . ASN A 1 88 ? -6.297 -0.041 15.871 1.00 96.06 88 ASN A C 1
ATOM 694 O O . ASN A 1 88 ? -6.122 -1.212 16.227 1.00 96.06 88 ASN A O 1
ATOM 698 N N . TRP A 1 89 ? -6.683 0.230 14.622 1.00 96.75 89 TRP A N 1
ATOM 699 C CA . TRP A 1 89 ? -6.759 -0.804 13.589 1.00 96.75 89 TRP A CA 1
ATOM 700 C C . TRP A 1 89 ? -5.383 -1.241 13.099 1.00 96.75 89 TRP A C 1
ATOM 702 O O . TRP A 1 89 ? -5.257 -2.362 12.621 1.00 96.75 89 TRP A O 1
ATOM 712 N N . PHE A 1 90 ? -4.357 -0.413 13.302 1.00 96.56 90 PHE A N 1
ATOM 713 C CA . PHE A 1 90 ? -2.963 -0.787 13.071 1.00 96.56 90 PHE A CA 1
ATOM 714 C C . PHE A 1 90 ? -2.275 -1.362 14.320 1.00 96.56 90 PHE A C 1
ATOM 716 O O . PHE A 1 90 ? -1.084 -1.649 14.273 1.00 96.56 90 PHE A O 1
ATOM 723 N N . ASP A 1 91 ? -2.980 -1.538 15.442 1.00 94.94 91 ASP A N 1
ATOM 724 C CA . ASP A 1 91 ? -2.378 -2.132 16.641 1.00 94.94 91 ASP A CA 1
ATOM 725 C C . ASP A 1 91 ? -1.967 -3.581 16.380 1.00 94.94 91 ASP A C 1
ATOM 727 O O . ASP A 1 91 ? -2.767 -4.378 15.881 1.00 94.94 91 ASP A O 1
ATOM 731 N N . GLY A 1 92 ? -0.729 -3.908 16.757 1.00 93.94 92 GLY A N 1
ATOM 732 C CA . GLY A 1 92 ? -0.093 -5.197 16.476 1.00 93.94 92 GLY A CA 1
ATOM 733 C C . GLY A 1 92 ? 0.650 -5.255 15.137 1.00 93.94 92 GLY A C 1
ATOM 734 O O . GLY A 1 92 ? 1.305 -6.258 14.869 1.00 93.94 92 GLY A O 1
ATOM 735 N N . VAL A 1 93 ? 0.588 -4.193 14.324 1.00 96.81 93 VAL A N 1
ATOM 736 C CA . VAL A 1 93 ? 1.350 -4.047 13.078 1.00 96.81 93 VAL A CA 1
ATOM 737 C C . VAL A 1 93 ? 2.424 -2.978 13.266 1.00 96.81 93 VAL A C 1
ATOM 739 O O . VAL A 1 93 ? 2.118 -1.838 13.620 1.00 96.81 93 VAL A O 1
ATOM 742 N N . ASN A 1 94 ? 3.679 -3.336 13.003 1.00 97.06 94 ASN A N 1
ATOM 743 C CA . ASN A 1 94 ? 4.828 -2.441 13.116 1.00 97.06 94 ASN A CA 1
ATOM 744 C C . ASN A 1 94 ? 5.492 -2.189 11.758 1.00 97.06 94 ASN A C 1
ATOM 746 O O . ASN A 1 94 ? 5.284 -2.919 10.790 1.00 97.06 94 ASN A O 1
ATOM 750 N N . GLU A 1 95 ? 6.320 -1.147 11.681 1.00 97.50 95 GLU A N 1
ATOM 751 C CA . GLU A 1 95 ? 7.190 -0.938 10.521 1.00 97.50 95 GLU A CA 1
ATOM 752 C C . GLU A 1 95 ? 8.138 -2.132 10.351 1.00 97.50 95 GLU A C 1
ATOM 754 O O . GLU A 1 95 ? 8.699 -2.637 11.320 1.00 97.50 95 GLU A O 1
ATOM 759 N N . GLY A 1 96 ? 8.288 -2.610 9.116 1.00 97.44 96 GLY A N 1
ATOM 760 C CA . GLY A 1 96 ? 9.042 -3.823 8.807 1.00 97.44 96 GLY A CA 1
ATOM 761 C C . GLY A 1 96 ? 8.238 -5.126 8.873 1.00 97.44 96 GLY A C 1
ATOM 762 O O . GLY A 1 96 ? 8.703 -6.115 8.307 1.00 97.44 96 GLY A O 1
ATOM 763 N N . ASP A 1 97 ? 7.038 -5.138 9.464 1.00 98.19 97 ASP A N 1
ATOM 764 C CA . ASP A 1 97 ? 6.176 -6.326 9.446 1.00 98.19 97 ASP A CA 1
ATOM 765 C C . ASP A 1 97 ? 5.676 -6.627 8.031 1.00 98.19 97 ASP A C 1
ATOM 767 O O . ASP A 1 97 ? 5.462 -5.722 7.223 1.00 98.19 97 ASP A O 1
ATOM 771 N N . GLU A 1 98 ? 5.470 -7.902 7.719 1.00 98.12 98 GLU A N 1
ATOM 772 C CA . GLU A 1 98 ? 4.802 -8.315 6.489 1.00 98.12 98 GLU A CA 1
ATOM 773 C C . GLU A 1 98 ? 3.298 -8.441 6.726 1.00 98.12 98 GLU A C 1
ATOM 775 O O . GLU A 1 98 ? 2.858 -9.019 7.719 1.00 98.12 98 GLU A O 1
ATOM 780 N N . VAL A 1 99 ? 2.506 -7.854 5.830 1.00 98.31 99 VAL A N 1
ATOM 781 C CA . VAL A 1 99 ? 1.047 -7.834 5.936 1.00 98.31 99 VAL A CA 1
ATOM 782 C C . VAL A 1 99 ? 0.395 -8.219 4.619 1.00 98.31 99 VAL A C 1
ATOM 784 O O . VAL A 1 99 ? 0.924 -7.925 3.546 1.00 98.31 99 VAL A O 1
ATOM 787 N N . VAL A 1 100 ? -0.793 -8.809 4.709 1.00 98.12 100 VAL A N 1
ATOM 788 C CA . VAL A 1 100 ? -1.741 -8.928 3.598 1.00 98.12 100 VAL A CA 1
ATOM 789 C C . VAL A 1 100 ? -2.905 -7.992 3.868 1.00 98.12 100 VAL A C 1
ATOM 791 O O . VAL A 1 100 ? -3.477 -7.984 4.959 1.00 98.12 100 VAL A O 1
ATOM 794 N N . VAL A 1 101 ? -3.259 -7.202 2.859 1.00 98.25 101 VAL A N 1
ATOM 795 C CA . VAL A 1 101 ? -4.358 -6.245 2.931 1.00 98.25 101 VAL A CA 1
ATOM 796 C C . VAL A 1 101 ? -5.336 -6.529 1.808 1.00 98.25 101 VAL A C 1
ATOM 798 O O . VAL A 1 101 ? -4.970 -6.456 0.634 1.00 98.25 101 VAL A O 1
ATOM 801 N N . PHE A 1 102 ? -6.581 -6.837 2.157 1.00 96.69 102 PHE A N 1
ATOM 802 C CA . PHE A 1 102 ? -7.636 -7.123 1.194 1.00 96.69 102 PHE A CA 1
ATOM 803 C C . PHE A 1 102 ? -8.778 -6.119 1.298 1.00 96.69 102 PHE A C 1
ATOM 805 O O . PHE A 1 102 ? -9.145 -5.645 2.370 1.00 96.69 102 PHE A O 1
ATOM 812 N N . GLY A 1 103 ? -9.395 -5.829 0.162 1.00 95.94 103 GLY A N 1
ATOM 813 C CA . GLY A 1 103 ? -10.585 -4.995 0.097 1.00 95.94 103 GLY A CA 1
ATOM 814 C C . GLY A 1 103 ? -10.637 -4.242 -1.214 1.00 95.94 103 GLY A C 1
ATOM 815 O O . GLY A 1 103 ? -10.037 -4.660 -2.199 1.00 95.94 103 GLY A O 1
ATOM 816 N N . LEU A 1 104 ? -11.381 -3.143 -1.232 1.00 96.06 104 LEU A N 1
ATOM 817 C CA . LEU A 1 104 ? -11.609 -2.374 -2.445 1.00 96.06 104 LEU A CA 1
ATOM 818 C C . LEU A 1 104 ? -10.512 -1.320 -2.624 1.00 96.06 104 LEU A C 1
ATOM 820 O O . LEU A 1 104 ? -10.442 -0.337 -1.884 1.00 96.06 104 LEU A O 1
ATOM 824 N N . TRP A 1 105 ? -9.663 -1.536 -3.623 1.00 97.56 105 TRP A N 1
ATOM 825 C CA . TRP A 1 105 ? -8.556 -0.648 -3.957 1.00 97.56 105 TRP A CA 1
ATOM 826 C C . TRP A 1 105 ? -8.945 0.352 -5.039 1.00 97.56 105 TRP A C 1
ATOM 828 O O . TRP A 1 105 ? -9.747 0.053 -5.923 1.00 97.56 105 TRP A O 1
ATOM 838 N N . LYS A 1 106 ? -8.327 1.531 -4.986 1.00 96.94 106 LYS A N 1
ATOM 839 C CA . LYS A 1 106 ? -8.416 2.599 -5.985 1.00 96.94 106 LYS A CA 1
ATOM 840 C C . LYS A 1 106 ? -7.031 2.940 -6.510 1.00 96.94 106 LYS A C 1
ATOM 842 O O . LYS A 1 106 ? -6.088 3.038 -5.727 1.00 96.94 106 LYS A O 1
ATOM 847 N N . ALA A 1 107 ? -6.940 3.218 -7.803 1.00 96.62 107 ALA A N 1
ATOM 848 C CA . ALA A 1 107 ? -5.747 3.760 -8.438 1.00 96.62 107 ALA A CA 1
ATOM 849 C C . ALA A 1 107 ? -6.057 5.192 -8.905 1.00 96.62 107 ALA A C 1
ATOM 851 O O . ALA A 1 107 ? -6.628 5.368 -9.982 1.00 96.62 107 ALA A O 1
ATOM 852 N N . PRO A 1 108 ? -5.793 6.225 -8.083 1.00 94.62 108 PRO A N 1
ATOM 853 C CA . PRO A 1 108 ? -5.984 7.605 -8.514 1.00 94.62 108 PRO A CA 1
ATOM 854 C C . PRO A 1 108 ? -5.031 7.955 -9.665 1.00 94.62 108 PRO A C 1
ATOM 856 O O . PRO A 1 108 ? -4.019 7.284 -9.876 1.00 94.62 108 PRO A O 1
ATOM 859 N N . ALA A 1 109 ? -5.340 9.044 -10.375 1.00 93.25 109 ALA A N 1
ATOM 860 C CA . ALA A 1 109 ? -4.485 9.543 -11.443 1.00 93.25 109 ALA A CA 1
ATOM 861 C C . ALA A 1 109 ? -3.041 9.752 -10.940 1.00 93.25 109 ALA A C 1
ATOM 863 O O . ALA A 1 109 ? -2.847 10.277 -9.834 1.00 93.25 109 ALA A O 1
ATOM 864 N N . PRO A 1 110 ? -2.030 9.336 -11.721 1.00 93.88 110 PRO A N 1
ATOM 865 C CA . PRO A 1 110 ? -0.643 9.500 -11.329 1.00 93.88 110 PRO A CA 1
ATOM 866 C C . PRO A 1 110 ? -0.273 10.982 -11.268 1.00 93.88 110 PRO A C 1
ATOM 868 O O . PRO A 1 110 ? -0.797 11.810 -12.011 1.00 93.88 110 PRO A O 1
ATOM 871 N N . THR A 1 111 ? 0.675 11.307 -10.396 1.00 93.75 111 THR A N 1
ATOM 872 C CA . THR A 1 111 ? 1.214 12.666 -10.267 1.00 93.75 111 THR A CA 1
ATOM 873 C C . THR A 1 111 ? 2.665 12.698 -10.712 1.00 93.75 111 THR A C 1
ATOM 875 O O . THR A 1 111 ? 3.455 11.858 -10.270 1.00 93.75 111 THR A O 1
ATOM 878 N N . GLN A 1 112 ? 3.037 13.691 -11.516 1.00 92.25 112 GLN A N 1
ATOM 879 C CA . GLN A 1 112 ? 4.421 13.881 -11.934 1.00 92.25 112 GLN A CA 1
ATOM 880 C C . GLN A 1 112 ? 5.164 14.799 -10.960 1.00 92.25 112 GLN A C 1
ATOM 882 O O . GLN A 1 112 ? 4.650 15.840 -10.550 1.00 92.25 112 GLN A O 1
ATOM 887 N N . THR A 1 113 ? 6.383 14.423 -10.587 1.00 92.12 113 THR A N 1
ATOM 888 C CA . THR A 1 113 ? 7.259 15.241 -9.736 1.00 92.12 113 THR A CA 1
ATOM 889 C C . THR A 1 113 ? 8.654 15.322 -10.331 1.00 92.12 113 THR A C 1
ATOM 891 O O . THR A 1 113 ? 9.136 14.351 -10.908 1.00 92.12 113 THR A O 1
ATOM 894 N N . LYS A 1 114 ? 9.345 16.449 -10.148 1.00 90.56 114 LYS A N 1
ATOM 895 C CA . LYS A 1 114 ? 10.774 16.547 -10.477 1.00 90.56 114 LYS A CA 1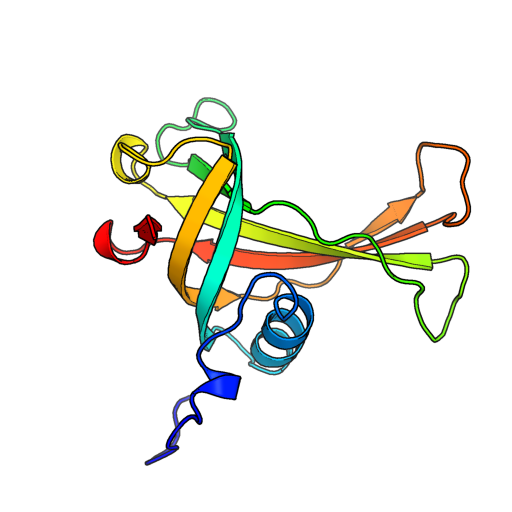
ATOM 896 C C . LYS A 1 114 ? 11.607 15.801 -9.435 1.00 90.56 114 LYS A C 1
ATOM 898 O O . LYS A 1 114 ? 11.238 15.770 -8.260 1.00 90.56 114 LYS A O 1
ATOM 903 N N . SER A 1 115 ? 12.724 15.216 -9.859 1.00 85.88 115 SER A N 1
ATOM 904 C CA . SER A 1 115 ? 13.709 14.681 -8.921 1.00 85.88 115 SER A CA 1
ATOM 905 C C . SER A 1 115 ? 14.316 15.824 -8.111 1.00 85.88 115 SER A C 1
ATOM 907 O O . SER A 1 115 ? 14.676 16.863 -8.661 1.00 85.88 115 SER A O 1
ATOM 909 N N . THR A 1 116 ? 14.429 15.633 -6.800 1.00 80.75 116 THR A N 1
ATOM 910 C CA . TH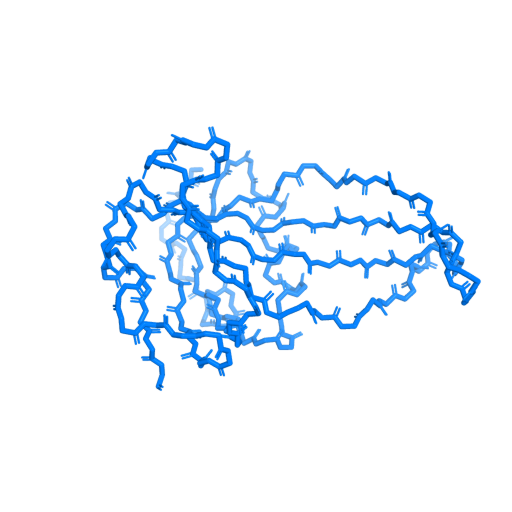R A 1 116 ? 15.100 16.576 -5.890 1.00 80.75 116 THR A CA 1
ATOM 911 C C . THR A 1 116 ? 16.569 16.231 -5.666 1.00 80.75 116 THR A C 1
ATOM 913 O O . THR A 1 116 ? 17.281 16.984 -5.009 1.00 80.75 116 THR A O 1
ATOM 916 N N . LYS A 1 117 ? 17.024 15.087 -6.188 1.00 78.06 117 LYS A N 1
ATOM 917 C CA . LYS A 1 117 ? 18.403 14.608 -6.086 1.00 78.06 117 LYS A CA 1
ATOM 918 C C . LYS A 1 117 ? 18.971 14.367 -7.476 1.00 78.06 117 LYS A C 1
ATOM 920 O O . LYS A 1 117 ? 18.247 13.925 -8.372 1.00 78.06 117 LYS A O 1
ATOM 925 N N . GLU A 1 118 ? 20.267 14.611 -7.627 1.00 72.25 118 GLU A N 1
ATOM 926 C CA . GLU A 1 118 ? 20.998 14.173 -8.812 1.00 72.25 118 GLU A CA 1
ATOM 927 C C . GLU A 1 118 ? 20.968 12.643 -8.900 1.00 72.25 118 GLU A C 1
ATOM 929 O O . GLU A 1 118 ? 21.107 11.934 -7.900 1.00 72.25 118 GLU A O 1
ATOM 934 N N . GLY A 1 119 ? 20.704 12.131 -10.098 1.00 80.38 119 GLY A N 1
ATOM 935 C CA . GLY A 1 119 ? 20.506 10.711 -10.348 1.00 80.38 119 GLY A CA 1
ATOM 936 C C . GLY A 1 119 ? 20.030 10.455 -11.774 1.00 80.38 119 GLY A C 1
ATOM 937 O O . GLY A 1 119 ? 19.866 11.382 -12.564 1.00 80.38 119 GLY A O 1
ATOM 938 N N . TYR A 1 120 ? 19.810 9.180 -12.099 1.00 83.31 120 TYR A N 1
ATOM 939 C CA . TYR A 1 120 ? 19.425 8.753 -13.448 1.00 83.31 120 TYR A CA 1
ATOM 940 C C . TYR A 1 120 ? 18.060 9.313 -13.890 1.00 83.31 120 TYR A C 1
ATOM 942 O O . TYR A 1 120 ? 17.911 9.768 -15.024 1.00 83.31 120 TYR A O 1
ATOM 950 N N . PHE A 1 121 ? 17.073 9.329 -12.988 1.00 90.06 121 PHE A N 1
ATOM 951 C CA . PHE A 1 121 ? 15.747 9.878 -13.269 1.00 90.06 121 PHE A CA 1
ATOM 952 C C . PHE A 1 121 ? 15.680 11.375 -12.960 1.00 90.06 121 PHE A C 1
ATOM 954 O O . PHE A 1 121 ? 16.005 11.814 -11.856 1.00 90.06 121 PHE A O 1
ATOM 961 N N . LYS A 1 122 ? 15.206 12.152 -13.937 1.00 89.94 122 LYS A N 1
ATOM 962 C CA . LYS A 1 122 ? 14.980 13.602 -13.840 1.00 89.94 122 LYS A CA 1
ATOM 963 C C . LYS A 1 122 ? 13.575 13.919 -13.334 1.00 89.94 122 LYS A C 1
ATOM 965 O O . LYS A 1 122 ? 13.380 14.901 -12.615 1.00 89.94 122 LYS A O 1
ATOM 970 N N . THR A 1 123 ? 12.607 13.078 -13.680 1.00 93.06 123 THR A N 1
ATOM 971 C CA . THR A 1 123 ? 11.221 13.151 -13.209 1.00 93.06 123 THR A CA 1
ATOM 972 C C . THR A 1 123 ? 10.763 11.804 -12.680 1.00 93.06 123 THR A C 1
ATOM 974 O O . THR A 1 123 ? 11.405 10.779 -12.909 1.00 93.06 123 THR A O 1
ATOM 977 N N . TYR A 1 124 ? 9.660 11.827 -11.939 1.00 93.06 124 TYR A N 1
ATOM 978 C CA . TYR A 1 124 ? 8.969 10.633 -11.500 1.00 93.06 124 TYR A CA 1
ATOM 979 C C . TYR A 1 124 ? 7.484 10.711 -11.822 1.00 93.06 124 TYR A C 1
ATOM 981 O O . TYR A 1 124 ? 6.799 11.640 -11.383 1.00 93.06 124 TYR A O 1
ATOM 989 N N . THR A 1 125 ? 6.981 9.678 -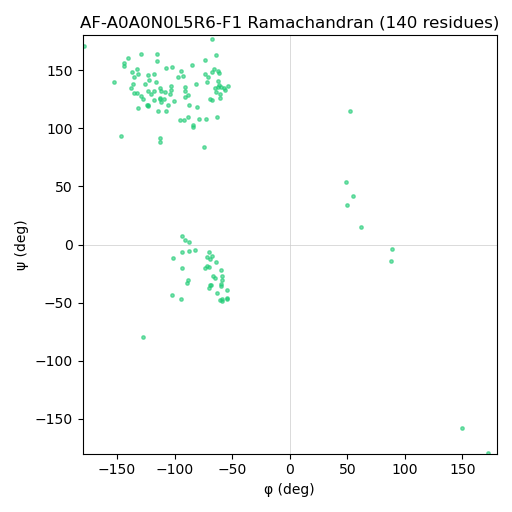12.487 1.00 94.94 125 THR A N 1
ATOM 990 C CA . THR A 1 125 ? 5.559 9.357 -12.558 1.00 94.94 125 THR A CA 1
ATOM 991 C C . THR A 1 125 ? 5.184 8.543 -11.322 1.00 94.94 125 THR A C 1
ATOM 993 O O . THR A 1 125 ? 5.464 7.346 -11.229 1.00 94.94 125 THR A O 1
ATOM 996 N N . ASN A 1 126 ? 4.540 9.192 -10.350 1.00 94.56 126 ASN A N 1
ATOM 997 C CA . ASN A 1 126 ? 4.160 8.557 -9.091 1.00 94.56 126 ASN A CA 1
ATOM 998 C C . ASN A 1 126 ? 2.751 7.982 -9.184 1.00 94.56 126 ASN A C 1
ATOM 1000 O O . ASN A 1 126 ? 1.758 8.714 -9.162 1.00 94.56 126 ASN A O 1
ATOM 1004 N N . ARG A 1 127 ? 2.678 6.656 -9.264 1.00 96.31 127 ARG A N 1
ATOM 1005 C CA . ARG A 1 127 ? 1.436 5.890 -9.190 1.00 96.31 127 ARG A CA 1
ATOM 1006 C C . ARG A 1 127 ? 1.071 5.624 -7.737 1.00 96.31 127 ARG A C 1
ATOM 1008 O O . ARG A 1 127 ? 1.942 5.569 -6.866 1.00 96.31 127 ARG A O 1
ATOM 1015 N N . ARG A 1 128 ? -0.220 5.430 -7.471 1.00 96.38 128 ARG A N 1
ATOM 1016 C CA . ARG A 1 128 ? -0.706 5.106 -6.127 1.00 96.38 128 ARG A CA 1
ATOM 1017 C C . ARG A 1 128 ? -1.752 4.011 -6.162 1.00 96.38 128 ARG A C 1
ATOM 1019 O O . ARG A 1 128 ? -2.541 3.927 -7.096 1.00 96.38 128 ARG A O 1
ATOM 1026 N N . LEU A 1 129 ? -1.773 3.219 -5.105 1.00 97.62 129 LEU A N 1
ATOM 1027 C CA . LEU A 1 129 ? -2.853 2.309 -4.773 1.00 97.62 129 LEU A CA 1
ATOM 1028 C C . LEU A 1 129 ? -3.353 2.658 -3.383 1.00 97.62 129 LEU A C 1
ATOM 1030 O O . LEU A 1 129 ? -2.595 2.599 -2.422 1.00 97.62 129 LEU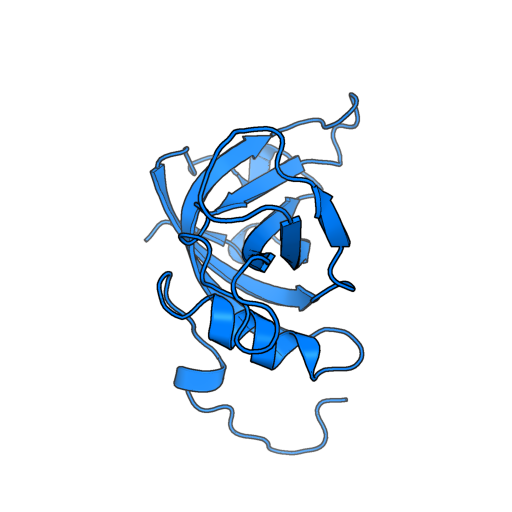 A O 1
ATOM 1034 N N . ASN A 1 130 ? -4.629 3.009 -3.287 1.00 97.44 130 ASN A N 1
ATOM 1035 C CA . ASN A 1 130 ? -5.250 3.422 -2.040 1.00 97.44 130 ASN A CA 1
ATOM 1036 C C . ASN A 1 130 ? -6.368 2.459 -1.667 1.00 97.44 130 ASN A C 1
ATOM 1038 O O . ASN A 1 130 ? -7.258 2.199 -2.476 1.00 97.44 130 ASN A O 1
ATOM 1042 N N . LEU A 1 131 ? -6.370 2.019 -0.418 1.00 97.88 131 LEU A N 1
ATOM 1043 C CA . LEU A 1 131 ? -7.502 1.347 0.203 1.00 97.88 131 LEU A CA 1
ATOM 1044 C C . LEU A 1 131 ? -7.858 2.084 1.488 1.00 97.88 131 LEU A C 1
ATOM 1046 O O . LEU A 1 131 ? -6.966 2.461 2.238 1.00 97.88 131 LEU A O 1
ATOM 1050 N N . THR A 1 132 ? -9.147 2.271 1.756 1.00 97.81 132 THR A N 1
ATOM 1051 C CA . THR A 1 132 ? -9.625 2.678 3.082 1.00 97.81 132 THR A CA 1
ATOM 1052 C C . THR A 1 132 ? -10.257 1.464 3.736 1.00 97.81 132 THR A C 1
ATOM 1054 O O . THR A 1 132 ? -11.206 0.903 3.190 1.00 97.81 132 THR A O 1
ATOM 1057 N N . LEU A 1 133 ? -9.727 1.053 4.888 1.00 97.81 133 LEU A N 1
ATOM 1058 C CA . LEU A 1 133 ? -10.280 -0.045 5.666 1.00 97.81 133 LEU A CA 1
ATOM 1059 C C . LEU A 1 133 ? -11.716 0.309 6.064 1.00 97.81 133 LEU A C 1
ATOM 1061 O O . LEU A 1 133 ? -11.983 1.387 6.598 1.00 97.81 133 LEU A O 1
ATOM 1065 N N . ALA A 1 134 ? -12.631 -0.616 5.809 1.00 96.81 134 ALA A N 1
ATOM 1066 C CA . ALA A 1 134 ? -13.986 -0.608 6.341 1.00 96.81 134 ALA A CA 1
ATOM 1067 C C . ALA A 1 134 ? -14.045 -1.328 7.697 1.00 96.81 134 ALA A C 1
ATOM 1069 O O . ALA A 1 134 ? -14.847 -0.965 8.554 1.00 96.81 134 ALA A O 1
ATOM 1070 N N . VAL A 1 135 ? -13.180 -2.329 7.904 1.00 96.44 135 VAL A N 1
ATOM 1071 C CA . VAL A 1 135 ? -13.062 -3.105 9.148 1.00 96.44 135 VAL A CA 1
ATOM 1072 C C . VAL A 1 135 ? -11.601 -3.464 9.436 1.00 96.44 135 VAL A C 1
ATOM 1074 O O . VAL A 1 135 ? -10.789 -3.559 8.519 1.00 96.44 135 VAL A O 1
ATOM 1077 N N . LYS A 1 136 ? -11.262 -3.721 10.709 1.00 95.69 136 LYS A N 1
ATOM 1078 C CA . LYS A 1 136 ? -9.893 -4.085 11.126 1.00 95.69 136 LYS A CA 1
ATOM 1079 C C . LYS A 1 136 ? -9.381 -5.370 10.459 1.00 95.69 136 LYS A C 1
ATOM 1081 O O . LYS A 1 136 ? -8.207 -5.444 10.127 1.00 95.69 136 LYS A O 1
ATOM 1086 N N . SER A 1 137 ? -10.248 -6.357 10.227 1.00 95.00 137 SER A N 1
ATOM 1087 C CA . SER A 1 137 ? -9.865 -7.667 9.674 1.00 95.00 137 SER A CA 1
ATOM 1088 C C . SER A 1 137 ? -9.382 -7.633 8.221 1.00 95.00 137 SER A C 1
ATOM 1090 O O . SER A 1 137 ? -8.863 -8.632 7.742 1.00 95.00 137 SER A O 1
ATOM 1092 N N . GLN A 1 138 ? -9.523 -6.502 7.522 1.00 97.25 138 GLN A N 1
ATOM 1093 C CA . GLN A 1 138 ? -9.024 -6.319 6.156 1.00 97.25 138 GLN A CA 1
ATOM 1094 C C . GLN A 1 138 ? -7.499 -6.208 6.057 1.00 97.25 138 GLN A C 1
ATOM 1096 O O . GLN A 1 138 ? -6.959 -6.257 4.955 1.00 97.25 138 GLN A O 1
ATOM 1101 N N . ILE A 1 139 ? -6.807 -6.070 7.187 1.00 97.25 139 ILE A N 1
ATOM 1102 C CA . ILE A 1 139 ? -5.352 -6.145 7.288 1.00 97.25 139 ILE A CA 1
ATOM 1103 C C . ILE A 1 139 ? -4.980 -7.238 8.288 1.00 97.25 139 ILE A C 1
ATOM 1105 O O . ILE A 1 139 ? -5.510 -7.290 9.396 1.00 97.25 139 ILE A O 1
ATOM 1109 N N . THR A 1 140 ? -4.047 -8.100 7.899 1.00 96.50 140 THR A N 1
ATOM 1110 C CA . THR A 1 140 ? -3.470 -9.112 8.784 1.00 96.50 140 THR A CA 1
ATOM 1111 C C . THR A 1 140 ? -1.965 -9.157 8.613 1.00 96.50 140 THR A C 1
ATOM 1113 O O . THR A 1 140 ? -1.457 -8.982 7.505 1.00 96.50 140 THR A O 1
ATOM 1116 N N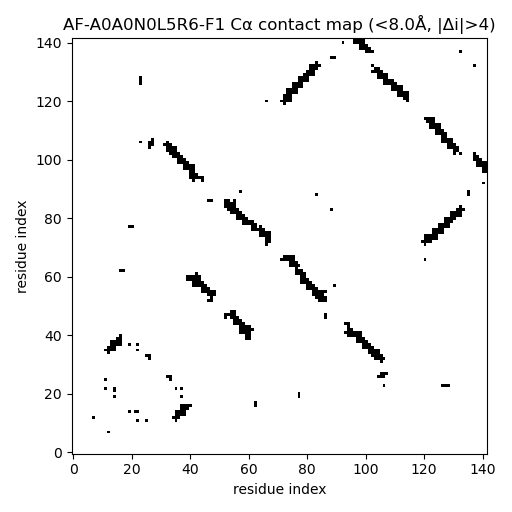 . LYS A 1 141 ? -1.259 -9.402 9.714 1.00 96.06 141 LYS A N 1
ATOM 1117 C CA . LYS A 1 141 ? 0.154 -9.778 9.688 1.00 96.06 141 LYS A CA 1
ATOM 1118 C C . LYS A 1 141 ? 0.285 -11.205 9.136 1.00 96.06 141 LYS A C 1
ATOM 1120 O O . LYS A 1 141 ? -0.618 -12.013 9.373 1.00 96.06 141 LYS A O 1
ATOM 1125 N N . VAL A 1 142 ? 1.350 -11.456 8.374 1.00 92.19 142 VAL A N 1
ATOM 1126 C CA . VAL A 1 142 ? 1.754 -12.790 7.885 1.00 92.19 142 VAL A CA 1
ATOM 1127 C C . VAL A 1 142 ? 2.630 -13.480 8.919 1.00 92.19 142 VAL A C 1
ATOM 1129 O O . VAL A 1 142 ? 3.477 -12.781 9.523 1.00 92.19 142 VAL A O 1
#